Protein AF-A0AAU3YX88-F1 (afdb_monomer_lite)

Structure (mmCIF, N/CA/C/O backbone):
data_AF-A0AAU3YX88-F1
#
_entry.id   AF-A0AAU3YX88-F1
#
loop_
_atom_site.group_PDB
_atom_site.id
_atom_site.type_symbol
_atom_site.label_atom_id
_atom_site.label_alt_id
_atom_site.label_comp_id
_atom_site.label_asym_id
_atom_site.label_entity_id
_atom_site.label_seq_id
_atom_site.pdbx_PDB_ins_code
_atom_site.Cartn_x
_atom_site.Cartn_y
_atom_site.Cartn_z
_atom_site.occupancy
_atom_site.B_iso_or_equiv
_atom_site.auth_seq_id
_atom_site.auth_comp_id
_atom_site.auth_asym_id
_atom_site.auth_atom_id
_atom_site.pdbx_PDB_model_num
ATOM 1 N N . MET A 1 1 ? 14.478 -7.809 -0.072 1.00 80.31 1 MET A N 1
ATOM 2 C CA . MET A 1 1 ? 14.118 -8.234 -1.439 1.00 80.31 1 MET A CA 1
ATOM 3 C C . MET A 1 1 ? 12.616 -8.108 -1.532 1.00 80.31 1 MET A C 1
ATOM 5 O O . MET A 1 1 ? 11.980 -8.541 -0.571 1.00 80.31 1 MET A O 1
ATOM 9 N N . PRO A 1 2 ? 12.077 -7.511 -2.603 1.00 91.38 2 PRO A N 1
ATOM 10 C CA . PRO A 1 2 ? 10.648 -7.285 -2.688 1.00 91.38 2 PRO A CA 1
ATOM 11 C C . PRO A 1 2 ? 9.815 -8.568 -2.674 1.00 91.38 2 PRO A C 1
ATOM 13 O O . PRO A 1 2 ? 10.237 -9.613 -3.174 1.00 91.38 2 PRO A O 1
ATOM 16 N N . ASN A 1 3 ? 8.628 -8.479 -2.081 1.00 93.56 3 ASN A N 1
ATOM 17 C CA . ASN A 1 3 ? 7.688 -9.585 -1.948 1.00 93.56 3 ASN A CA 1
ATOM 18 C C . ASN A 1 3 ? 6.723 -9.613 -3.141 1.00 93.56 3 ASN A C 1
ATOM 20 O O . ASN A 1 3 ? 5.634 -9.040 -3.092 1.00 93.56 3 ASN A O 1
ATOM 24 N N . ALA A 1 4 ? 7.135 -10.281 -4.219 1.00 94.69 4 ALA A N 1
ATOM 25 C CA . ALA A 1 4 ? 6.389 -10.309 -5.477 1.00 94.69 4 ALA A CA 1
ATOM 26 C C . ALA A 1 4 ? 4.980 -10.912 -5.349 1.00 94.69 4 ALA A C 1
ATOM 28 O O . ALA A 1 4 ? 4.048 -10.458 -6.009 1.00 94.69 4 ALA A O 1
ATOM 29 N N . ASP A 1 5 ? 4.798 -11.912 -4.484 1.00 96.25 5 ASP A N 1
ATOM 30 C CA . ASP A 1 5 ? 3.492 -12.550 -4.299 1.00 96.25 5 ASP A CA 1
ATOM 31 C C . ASP A 1 5 ? 2.516 -11.644 -3.545 1.00 96.25 5 ASP A C 1
ATOM 33 O O . ASP A 1 5 ? 1.341 -11.569 -3.910 1.00 96.25 5 ASP A O 1
ATOM 37 N N . LEU A 1 6 ? 2.993 -10.917 -2.529 1.00 94.44 6 LEU A N 1
ATOM 38 C CA . LEU A 1 6 ? 2.183 -9.890 -1.876 1.00 94.44 6 LEU A CA 1
ATOM 39 C C . LEU A 1 6 ? 1.872 -8.746 -2.844 1.00 94.44 6 LEU A C 1
ATOM 41 O O . LEU A 1 6 ? 0.715 -8.348 -2.939 1.00 94.44 6 LEU A O 1
ATOM 45 N N . ALA A 1 7 ? 2.864 -8.267 -3.598 1.00 93.31 7 ALA A N 1
ATOM 46 C CA . ALA A 1 7 ? 2.670 -7.208 -4.585 1.00 93.31 7 ALA A CA 1
ATOM 47 C C . ALA A 1 7 ? 1.631 -7.591 -5.648 1.00 93.31 7 ALA A C 1
ATOM 49 O O . ALA A 1 7 ? 0.775 -6.778 -5.977 1.00 93.31 7 ALA A O 1
ATOM 50 N N . ARG A 1 8 ? 1.634 -8.843 -6.124 1.00 94.25 8 ARG A N 1
ATOM 51 C CA . ARG A 1 8 ? 0.618 -9.335 -7.065 1.00 94.25 8 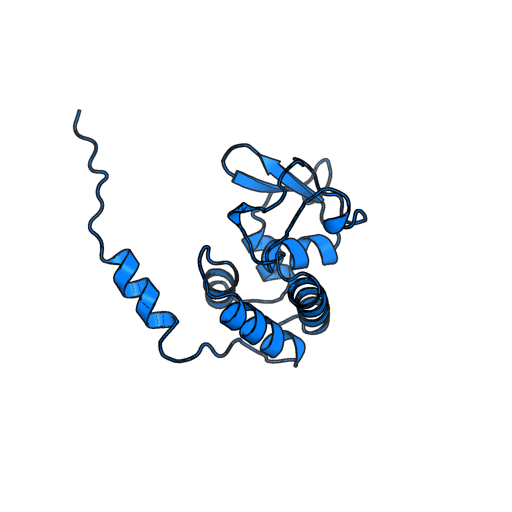ARG A CA 1
ATOM 52 C C . ARG A 1 8 ? -0.784 -9.302 -6.467 1.00 94.25 8 ARG A C 1
ATOM 54 O O . ARG A 1 8 ? -1.698 -8.799 -7.100 1.00 94.25 8 ARG A O 1
ATOM 61 N N . ARG A 1 9 ? -0.941 -9.755 -5.220 1.00 92.44 9 ARG A N 1
ATOM 62 C CA . ARG A 1 9 ? -2.236 -9.693 -4.521 1.00 92.44 9 ARG A CA 1
ATOM 63 C C . ARG A 1 9 ? -2.699 -8.252 -4.303 1.00 92.44 9 ARG A C 1
ATOM 65 O O . ARG A 1 9 ? -3.891 -7.993 -4.384 1.00 92.44 9 ARG A O 1
ATOM 72 N N . VAL A 1 10 ? -1.779 -7.331 -4.012 1.00 89.50 10 VAL A N 1
ATOM 73 C CA . VAL A 1 10 ? -2.083 -5.896 -3.900 1.00 89.50 10 VAL A CA 1
ATOM 74 C C . VAL A 1 10 ? -2.533 -5.339 -5.249 1.00 89.50 10 VAL A C 1
ATOM 76 O O . VAL A 1 10 ? -3.541 -4.642 -5.291 1.00 89.50 10 VAL A O 1
ATOM 79 N N . LEU A 1 11 ? -1.834 -5.681 -6.336 1.00 89.31 11 LEU A N 1
ATOM 80 C CA . LEU A 1 11 ? -2.199 -5.272 -7.691 1.00 89.31 11 LEU A CA 1
ATOM 81 C C . LEU A 1 11 ? -3.612 -5.735 -8.045 1.00 89.31 11 LEU A C 1
ATOM 83 O O . LEU A 1 11 ? -4.416 -4.896 -8.427 1.00 89.31 11 LEU A O 1
ATOM 87 N N . ASP A 1 12 ? -3.925 -7.017 -7.824 1.00 88.31 12 ASP A N 1
ATOM 88 C CA . ASP A 1 12 ? -5.252 -7.581 -8.102 1.00 88.31 12 ASP A CA 1
ATOM 89 C C . ASP A 1 12 ? -6.363 -6.768 -7.407 1.00 88.31 12 ASP A C 1
ATOM 91 O O . ASP A 1 12 ? -7.390 -6.463 -8.008 1.00 88.31 12 ASP A O 1
ATOM 95 N N . GLN A 1 13 ? -6.152 -6.362 -6.146 1.00 85.25 13 GLN A N 1
ATOM 96 C CA . GLN A 1 13 ? -7.135 -5.553 -5.412 1.00 85.25 13 GLN A CA 1
ATOM 97 C C . GLN A 1 13 ? -7.250 -4.113 -5.928 1.00 85.25 13 GLN A C 1
ATOM 99 O O . GLN A 1 13 ? -8.344 -3.557 -5.925 1.00 85.25 13 GLN A O 1
ATOM 104 N N . ILE A 1 14 ? -6.144 -3.495 -6.351 1.00 78.25 14 ILE A N 1
ATOM 105 C CA . ILE A 1 14 ? -6.156 -2.126 -6.886 1.00 78.25 14 ILE A CA 1
ATOM 106 C C . ILE A 1 14 ? -6.829 -2.093 -8.263 1.00 78.25 14 ILE A C 1
ATOM 108 O O . ILE A 1 14 ? -7.580 -1.164 -8.538 1.00 78.25 14 ILE A O 1
ATOM 112 N N . THR A 1 15 ? -6.598 -3.100 -9.110 1.00 78.12 15 THR A N 1
ATOM 113 C CA . THR A 1 15 ? -7.171 -3.164 -10.464 1.00 78.12 15 THR A CA 1
ATOM 114 C C . THR A 1 15 ? -8.651 -3.530 -10.476 1.00 78.12 15 THR A C 1
ATOM 116 O O . THR A 1 15 ? -9.385 -3.073 -11.350 1.00 78.12 15 THR A O 1
ATOM 119 N N . ASP A 1 16 ? -9.105 -4.354 -9.527 1.00 73.38 16 ASP A N 1
ATOM 120 C CA . ASP A 1 16 ? -10.508 -4.783 -9.454 1.00 73.38 16 ASP A CA 1
ATOM 121 C C . ASP A 1 16 ? -11.434 -3.697 -8.870 1.00 73.38 16 ASP A C 1
ATOM 123 O O . ASP A 1 16 ? -12.656 -3.756 -9.039 1.00 73.38 16 ASP A O 1
ATOM 127 N N . GLU A 1 17 ? -10.872 -2.682 -8.210 1.00 63.56 17 GLU A N 1
ATOM 128 C CA . GLU A 1 17 ? -11.608 -1.575 -7.609 1.00 63.56 17 GLU A CA 1
ATOM 129 C C . GLU A 1 17 ? -11.187 -0.233 -8.233 1.00 63.56 17 GLU A C 1
ATOM 131 O O . GLU A 1 17 ? -10.282 0.437 -7.747 1.00 63.56 17 GLU A O 1
ATOM 136 N N . ASP A 1 18 ? -11.926 0.224 -9.253 1.00 54.44 18 ASP A N 1
ATOM 137 C CA . ASP A 1 18 ? -11.739 1.520 -9.955 1.00 54.44 18 ASP A CA 1
ATOM 138 C C . ASP A 1 18 ? -11.709 2.754 -9.007 1.00 54.44 18 ASP A C 1
ATOM 140 O O . ASP A 1 18 ? -11.321 3.850 -9.402 1.00 54.44 18 ASP A O 1
ATOM 144 N N . ALA A 1 19 ? -12.128 2.585 -7.742 1.00 54.72 19 ALA A N 1
ATOM 145 C CA . ALA A 1 19 ? -12.121 3.594 -6.677 1.00 54.72 19 ALA A CA 1
ATOM 146 C C . ALA A 1 19 ? -11.173 3.273 -5.496 1.00 54.72 19 ALA A C 1
ATOM 148 O O . ALA A 1 19 ? -11.120 4.043 -4.537 1.00 54.72 19 ALA A O 1
ATOM 149 N N . ALA A 1 20 ? -10.432 2.155 -5.513 1.00 53.75 20 ALA A N 1
ATOM 150 C CA . ALA A 1 20 ? -9.556 1.763 -4.401 1.00 53.75 20 ALA A CA 1
ATOM 151 C C . ALA A 1 20 ? -8.388 2.732 -4.203 1.00 53.75 20 ALA A C 1
ATOM 153 O O . ALA A 1 20 ? -7.941 2.944 -3.076 1.00 53.75 20 ALA A O 1
ATOM 154 N N . TYR A 1 21 ? -7.935 3.380 -5.274 1.00 57.22 21 TYR A N 1
ATOM 155 C CA . TYR A 1 21 ? -6.861 4.364 -5.223 1.00 57.22 21 TYR A CA 1
ATOM 156 C C . TYR A 1 21 ? -7.373 5.776 -4.883 1.00 57.22 21 TYR A C 1
ATOM 158 O O . TYR A 1 21 ? -6.993 6.766 -5.492 1.00 57.22 21 TYR A O 1
ATOM 166 N N . ASP A 1 22 ? -8.261 5.899 -3.904 1.00 61.44 22 ASP A N 1
ATOM 167 C CA . ASP A 1 22 ? -8.622 7.205 -3.363 1.00 61.44 22 ASP A CA 1
ATOM 168 C C . ASP A 1 22 ? -8.320 7.246 -1.865 1.00 61.44 22 ASP A C 1
ATOM 170 O O . ASP A 1 22 ? -9.056 6.700 -1.035 1.00 61.44 22 ASP A O 1
ATOM 174 N N . GLN A 1 23 ? -7.196 7.889 -1.530 1.00 61.59 23 GLN A N 1
ATOM 175 C CA . GLN A 1 23 ? -6.761 8.081 -0.147 1.00 61.59 23 GLN A CA 1
ATOM 176 C C . GLN A 1 23 ? -7.749 8.954 0.648 1.00 61.59 23 GLN A C 1
ATOM 178 O O . GLN A 1 23 ? -7.839 8.793 1.867 1.00 61.59 23 GLN A O 1
ATOM 183 N N . GLU A 1 24 ? -8.554 9.803 -0.008 1.00 62.69 24 GLU A N 1
ATOM 184 C CA . GLU A 1 24 ? -9.599 10.605 0.646 1.00 62.69 24 GLU A CA 1
ATOM 185 C C . GLU A 1 24 ? -10.758 9.727 1.143 1.00 62.69 24 GLU A C 1
ATOM 187 O O . GLU A 1 24 ? -11.368 10.003 2.183 1.00 62.69 24 GLU A O 1
ATOM 192 N N . HIS A 1 25 ? -11.026 8.621 0.446 1.00 65.69 25 HIS A N 1
ATOM 193 C CA . HIS A 1 25 ? -12.059 7.645 0.804 1.00 65.69 25 HIS A CA 1
ATOM 194 C C . HIS A 1 25 ? -11.537 6.524 1.722 1.00 65.69 25 HIS A C 1
ATOM 196 O O . HIS A 1 25 ? -12.279 5.620 2.128 1.00 65.69 25 HIS A O 1
ATOM 202 N N . TRP A 1 26 ? -10.274 6.619 2.146 1.00 68.19 26 TRP A N 1
ATOM 203 C CA . TRP A 1 26 ? -9.623 5.586 2.933 1.00 68.19 26 TRP A CA 1
ATOM 204 C C . TRP A 1 26 ? -10.324 5.332 4.274 1.00 68.19 26 TRP A C 1
ATOM 206 O O . TRP A 1 26 ? -10.437 6.219 5.134 1.00 68.19 26 TRP A O 1
ATOM 216 N N . MET A 1 27 ? -10.789 4.091 4.474 1.00 72.38 27 MET A N 1
ATOM 217 C CA . MET A 1 27 ? -11.551 3.680 5.665 1.00 72.38 27 MET A CA 1
ATOM 218 C C . MET A 1 27 ? -12.745 4.605 5.944 1.00 72.38 27 MET A C 1
ATOM 220 O O . MET A 1 27 ? -13.089 4.872 7.098 1.00 72.38 27 MET A O 1
ATOM 224 N N . GLN A 1 28 ? -13.389 5.134 4.900 1.00 72.44 28 GLN A N 1
ATOM 225 C CA . GLN A 1 28 ? -14.603 5.917 5.082 1.00 72.44 28 GLN A CA 1
ATOM 226 C C . GLN A 1 28 ? -15.679 5.054 5.761 1.00 72.44 28 GLN A C 1
ATOM 228 O O . GLN A 1 28 ? -15.908 3.900 5.409 1.00 72.44 28 GLN A O 1
ATOM 233 N N . GLY A 1 29 ? -16.310 5.605 6.801 1.00 71.75 29 GLY A N 1
ATOM 234 C CA . GLY A 1 29 ? -17.377 4.925 7.540 1.00 71.75 29 GLY A CA 1
ATOM 235 C C . GLY A 1 29 ? -16.924 3.869 8.558 1.00 71.75 29 GLY A C 1
ATOM 236 O O . GLY A 1 29 ? -17.778 3.349 9.276 1.00 71.75 29 GLY A O 1
ATOM 237 N N . VAL A 1 30 ? -15.620 3.580 8.688 1.00 77.44 30 VAL A N 1
ATOM 238 C CA . VAL A 1 30 ? -15.091 2.622 9.678 1.00 77.44 30 VAL A CA 1
ATOM 239 C C . VAL A 1 30 ? -13.849 3.149 10.401 1.00 77.44 30 VAL A C 1
ATOM 241 O O . VAL A 1 30 ? -13.037 3.880 9.847 1.00 77.44 30 VAL A O 1
ATOM 244 N N . THR A 1 31 ? -13.679 2.759 11.663 1.00 78.69 31 THR A N 1
ATOM 245 C CA . THR A 1 31 ? -12.498 3.113 12.477 1.00 78.69 31 THR A CA 1
ATOM 246 C C . THR A 1 31 ? -11.555 1.938 12.707 1.00 78.69 31 THR A C 1
ATOM 248 O O . THR A 1 31 ? -10.412 2.137 13.109 1.00 78.69 31 THR A O 1
ATOM 251 N N . VAL A 1 32 ? -12.014 0.714 12.437 1.00 82.56 32 VAL A N 1
ATOM 252 C CA . VAL A 1 32 ? -11.245 -0.524 12.578 1.00 82.56 32 VAL A CA 1
ATOM 253 C C . VAL A 1 32 ? -11.556 -1.427 11.391 1.00 82.56 32 VAL A C 1
ATOM 255 O O . VAL A 1 32 ? -12.728 -1.662 11.085 1.00 82.56 32 VAL A O 1
ATOM 258 N N . LEU A 1 33 ? -10.511 -1.943 10.749 1.00 81.38 33 LEU A N 1
ATOM 259 C CA . LEU A 1 33 ? -10.601 -2.939 9.689 1.00 81.38 33 LEU A CA 1
ATOM 260 C C . LEU A 1 33 ? -9.786 -4.167 10.082 1.00 81.38 33 LEU A C 1
ATOM 262 O O . LEU A 1 33 ? -8.559 -4.125 10.135 1.00 81.38 33 LEU A O 1
ATOM 266 N N . GLU A 1 34 ? -10.489 -5.252 10.383 1.00 83.44 34 GLU A N 1
ATOM 267 C CA . GLU A 1 34 ? -9.881 -6.531 10.738 1.00 83.44 34 GLU A CA 1
ATOM 268 C C . GLU A 1 34 ? -9.407 -7.276 9.482 1.00 83.44 34 GLU A C 1
ATOM 270 O O . GLU A 1 34 ? -10.056 -7.188 8.439 1.00 83.44 34 GLU A O 1
ATOM 275 N N . PRO A 1 35 ? -8.330 -8.072 9.566 1.00 81.00 35 PRO A N 1
ATOM 276 C CA . PRO A 1 35 ? -7.680 -8.692 8.406 1.00 81.00 35 PRO A CA 1
ATOM 277 C C . PRO A 1 35 ? -8.544 -9.678 7.614 1.00 81.00 35 PRO A C 1
ATOM 279 O O . PRO A 1 35 ? -8.263 -9.968 6.459 1.00 81.00 35 PRO A O 1
ATOM 282 N N . HIS A 1 36 ? -9.597 -10.219 8.222 1.00 76.75 36 HIS A N 1
ATOM 283 C CA . HIS A 1 36 ? -10.503 -11.170 7.574 1.00 76.75 36 HIS A CA 1
ATOM 284 C C . HIS A 1 36 ? -11.751 -10.498 6.984 1.00 76.75 36 HIS A C 1
ATOM 286 O O . HIS A 1 36 ? -12.609 -11.176 6.416 1.00 76.75 36 HIS A O 1
ATOM 292 N N . ARG A 1 37 ? -11.885 -9.176 7.140 1.00 73.31 37 ARG A N 1
ATOM 293 C CA . ARG A 1 37 ? -13.029 -8.415 6.651 1.00 73.31 37 ARG A CA 1
ATOM 294 C C . ARG A 1 37 ? -12.662 -7.694 5.361 1.00 73.31 37 ARG A C 1
ATOM 296 O O . ARG A 1 37 ? -11.881 -6.754 5.389 1.00 73.31 37 ARG A O 1
ATOM 303 N N . ALA A 1 38 ? -13.302 -8.082 4.259 1.00 68.25 38 ALA A N 1
ATOM 304 C CA . ALA A 1 38 ? -13.121 -7.409 2.978 1.00 68.25 38 ALA A CA 1
ATOM 305 C C . ALA A 1 38 ? -13.506 -5.909 3.069 1.00 68.25 38 ALA A C 1
ATOM 307 O O . ALA A 1 38 ? -14.620 -5.601 3.533 1.00 68.25 38 ALA A O 1
ATOM 308 N N . PRO A 1 39 ? -12.644 -4.990 2.592 1.00 66.88 39 PRO A N 1
ATOM 309 C CA . PRO A 1 39 ? -12.886 -3.540 2.583 1.00 66.88 39 PRO A CA 1
ATOM 310 C C . PRO A 1 39 ? -14.182 -3.131 1.857 1.00 66.88 39 PRO A C 1
ATOM 312 O O . PRO A 1 39 ? -14.941 -2.281 2.336 1.00 66.88 39 PRO A O 1
ATOM 315 N N . ALA A 1 40 ? -14.522 -3.852 0.783 1.00 57.00 40 ALA A N 1
ATOM 316 C CA . ALA A 1 40 ? -15.715 -3.637 -0.038 1.00 57.00 40 ALA A CA 1
ATOM 317 C C . ALA A 1 40 ? -17.060 -3.791 0.707 1.00 57.00 40 ALA A C 1
ATOM 319 O O . ALA A 1 40 ? -18.097 -3.332 0.231 1.00 57.00 40 ALA A O 1
ATOM 320 N N . SER A 1 41 ? -17.084 -4.408 1.896 1.00 49.16 41 SER A N 1
ATOM 321 C CA . SER A 1 41 ? -18.334 -4.634 2.642 1.00 49.16 41 SER A CA 1
ATOM 322 C C . SER A 1 41 ? -18.881 -3.394 3.368 1.00 49.16 41 SER A C 1
ATOM 324 O O . SER A 1 41 ? -20.003 -3.433 3.876 1.00 49.16 41 SER A O 1
ATOM 326 N N . CYS A 1 42 ? -18.112 -2.302 3.455 1.00 46.91 42 CYS A N 1
ATOM 327 C CA . CYS A 1 42 ? -18.460 -1.141 4.284 1.00 46.91 42 CYS A CA 1
ATOM 328 C C . CYS A 1 42 ? -18.126 0.235 3.688 1.00 46.91 42 CYS A C 1
ATOM 330 O O . CYS A 1 42 ? -18.177 1.219 4.422 1.00 46.91 42 CYS A O 1
ATOM 332 N N . GLY A 1 43 ? -17.826 0.327 2.387 1.00 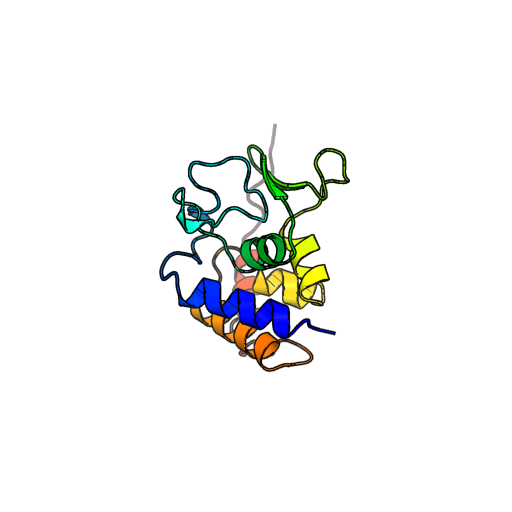47.69 43 GLY A N 1
ATOM 333 C CA . GLY A 1 43 ? -17.415 1.592 1.758 1.00 47.69 43 GLY A CA 1
ATOM 334 C C . GLY A 1 43 ? -15.970 1.985 2.080 1.00 47.69 43 GLY A C 1
ATOM 335 O O . GLY A 1 43 ? -15.632 3.161 2.065 1.00 47.69 43 GLY A O 1
ATOM 336 N N . THR A 1 44 ? -15.126 1.009 2.422 1.00 57.34 44 THR A N 1
ATOM 337 C CA . THR A 1 44 ? -13.704 1.230 2.687 1.00 57.34 44 THR A CA 1
ATOM 338 C C . THR A 1 44 ? -12.910 0.961 1.420 1.00 57.34 44 THR A C 1
ATOM 340 O O . THR A 1 44 ? -12.792 -0.190 1.019 1.00 57.34 44 THR A O 1
ATOM 343 N N . THR A 1 45 ? -12.344 2.006 0.829 1.00 68.31 45 THR A N 1
ATOM 344 C CA . THR A 1 45 ? -11.301 1.899 -0.198 1.00 68.31 45 THR A CA 1
ATOM 345 C C . THR A 1 45 ? -9.933 1.916 0.493 1.00 68.31 45 THR A C 1
ATOM 347 O O . THR A 1 45 ? -9.785 2.527 1.556 1.00 68.31 45 THR A O 1
ATOM 350 N N . LEU A 1 46 ? -8.943 1.185 -0.026 1.00 72.50 46 LEU A N 1
ATOM 351 C CA . LEU A 1 46 ? -7.580 1.141 0.522 1.00 72.50 46 LEU A CA 1
ATOM 352 C C . LEU A 1 46 ? -6.565 1.469 -0.578 1.00 72.50 46 LEU A C 1
ATOM 354 O O . LEU A 1 46 ? -6.616 0.889 -1.658 1.00 72.50 46 LEU A O 1
ATOM 358 N N . CYS A 1 47 ? -5.575 2.309 -0.267 1.00 80.56 47 CYS A N 1
ATOM 359 C CA . CYS A 1 47 ? -4.405 2.488 -1.128 1.00 80.56 47 CYS A CA 1
ATOM 360 C C . CYS A 1 47 ? -3.479 1.255 -1.092 1.00 80.56 47 CYS A C 1
ATOM 362 O O . CYS A 1 47 ? -3.668 0.343 -0.281 1.00 80.56 47 CYS A O 1
ATOM 364 N N . ALA A 1 48 ? -2.422 1.250 -1.913 1.00 84.25 48 ALA A N 1
ATOM 365 C CA . ALA A 1 48 ? -1.449 0.152 -1.974 1.00 84.25 48 ALA A CA 1
ATOM 366 C C . ALA A 1 48 ? -0.869 -0.233 -0.598 1.00 84.25 48 ALA A C 1
ATOM 368 O O . ALA A 1 48 ? -0.768 -1.419 -0.284 1.00 84.25 48 ALA 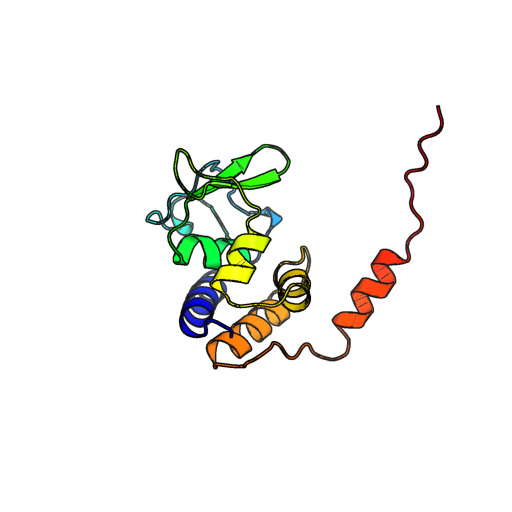A O 1
ATOM 369 N N . ALA A 1 49 ? -0.562 0.752 0.255 1.00 85.44 49 ALA A N 1
ATOM 370 C CA . ALA A 1 49 ? -0.077 0.499 1.612 1.00 85.44 49 ALA A CA 1
ATOM 371 C C . ALA A 1 49 ? -1.139 -0.184 2.491 1.00 85.44 49 ALA A C 1
ATOM 373 O O . ALA A 1 49 ? -0.847 -1.148 3.201 1.00 85.44 49 ALA A O 1
ATOM 374 N N . GLY A 1 50 ? -2.386 0.294 2.420 1.00 84.62 50 GLY A N 1
ATOM 375 C CA . GLY A 1 50 ? -3.510 -0.277 3.158 1.00 84.62 50 GLY A CA 1
ATOM 376 C C . GLY A 1 50 ? -3.788 -1.722 2.746 1.00 84.62 50 GLY A C 1
ATOM 377 O O . GLY A 1 50 ? -3.939 -2.585 3.611 1.00 84.62 50 GLY A O 1
ATOM 378 N N . TRP A 1 51 ? -3.789 -2.005 1.441 1.00 87.69 51 TRP A N 1
ATOM 379 C CA . TRP A 1 51 ? -3.956 -3.362 0.925 1.00 87.69 51 TRP A CA 1
ATOM 380 C C . TRP A 1 51 ? -2.809 -4.285 1.318 1.00 87.69 51 TRP A C 1
ATOM 382 O O . TRP A 1 51 ? -3.079 -5.396 1.766 1.00 87.69 51 TRP A O 1
ATOM 392 N N . ALA A 1 52 ? -1.553 -3.840 1.217 1.00 89.25 52 ALA A N 1
ATOM 393 C CA . ALA A 1 52 ? -0.399 -4.652 1.605 1.00 89.25 52 ALA A CA 1
ATOM 394 C C . ALA A 1 52 ? -0.509 -5.118 3.062 1.00 89.25 52 ALA A C 1
ATOM 396 O O . ALA A 1 52 ? -0.397 -6.303 3.363 1.00 89.25 52 ALA A O 1
ATOM 397 N N . VAL A 1 53 ? -0.835 -4.190 3.957 1.00 88.44 53 VAL A N 1
ATOM 398 C CA . VAL A 1 53 ? -1.000 -4.449 5.389 1.00 88.44 53 VAL A CA 1
ATOM 399 C C . VAL A 1 53 ? -2.202 -5.353 5.662 1.00 88.44 53 VAL A C 1
ATOM 401 O O . VAL A 1 53 ? -2.095 -6.332 6.402 1.00 88.44 53 VAL A O 1
ATOM 404 N N . HIS A 1 54 ? -3.348 -5.070 5.044 1.00 86.62 54 HIS A N 1
ATOM 405 C CA . HIS A 1 54 ? -4.548 -5.886 5.211 1.00 86.62 54 HIS A CA 1
ATOM 406 C C . HIS A 1 54 ? -4.321 -7.333 4.737 1.00 86.62 54 HIS A C 1
ATOM 408 O O . HIS A 1 54 ? -4.632 -8.286 5.452 1.00 86.62 54 HIS A O 1
ATOM 414 N N . LEU A 1 55 ? -3.700 -7.507 3.566 1.00 89.19 55 LEU A N 1
ATOM 415 C CA . LEU A 1 55 ? -3.407 -8.809 2.959 1.00 89.19 55 LEU A CA 1
ATOM 416 C C . LEU A 1 55 ? -2.315 -9.598 3.692 1.00 89.19 55 LEU A C 1
ATOM 418 O O . LEU A 1 55 ? -2.304 -10.833 3.584 1.00 89.19 55 LEU A O 1
ATOM 422 N N . SER A 1 56 ? -1.436 -8.913 4.429 1.00 89.06 56 SER A N 1
ATOM 423 C CA . SER A 1 56 ? -0.478 -9.512 5.368 1.00 89.06 56 SER A CA 1
ATOM 424 C C . SER A 1 56 ? -1.109 -9.917 6.707 1.00 89.06 56 SER A C 1
ATOM 426 O O . SER A 1 56 ? -0.456 -10.570 7.517 1.00 89.06 56 SER A O 1
ATOM 428 N N . GLY A 1 57 ? -2.391 -9.611 6.934 1.00 87.31 57 GLY A N 1
ATOM 429 C CA . GLY A 1 57 ? -3.135 -10.102 8.093 1.00 87.31 57 GLY A CA 1
ATOM 430 C C . GLY A 1 57 ? -3.159 -9.154 9.293 1.00 87.31 57 GLY A C 1
ATOM 431 O O . GLY A 1 57 ? -3.480 -9.590 10.398 1.00 87.31 57 GLY A O 1
ATOM 432 N N . TYR A 1 58 ? -2.871 -7.868 9.093 1.00 86.19 58 TYR A N 1
ATOM 433 C CA . TYR A 1 58 ? -2.916 -6.866 10.158 1.00 86.19 58 TYR A CA 1
ATOM 434 C C . TYR A 1 58 ? -4.295 -6.214 10.316 1.00 86.19 58 TYR A C 1
ATOM 436 O O . TYR A 1 58 ? -5.066 -6.077 9.363 1.00 86.19 58 TYR A O 1
ATOM 444 N N . THR A 1 59 ? -4.576 -5.748 11.536 1.00 85.12 59 THR A N 1
ATOM 445 C CA . THR A 1 59 ? -5.736 -4.900 11.830 1.00 85.12 59 THR A CA 1
ATOM 446 C C . THR A 1 59 ? -5.359 -3.431 11.667 1.00 85.12 59 THR A C 1
ATOM 448 O O . THR A 1 59 ? -4.454 -2.928 12.333 1.00 85.12 59 THR A O 1
ATOM 451 N N . ILE A 1 60 ? -6.098 -2.713 10.826 1.00 82.62 60 ILE A N 1
ATOM 452 C CA . ILE A 1 60 ? -5.879 -1.282 10.593 1.00 82.62 60 ILE A CA 1
ATOM 453 C C . ILE A 1 60 ? -6.815 -0.484 11.500 1.00 82.62 60 ILE A C 1
ATOM 455 O O . ILE A 1 60 ? -8.015 -0.771 11.559 1.00 82.62 60 ILE A O 1
ATOM 459 N N . LYS A 1 61 ? -6.285 0.526 12.199 1.00 79.44 61 LYS A N 1
ATOM 460 C CA . LYS A 1 61 ? -7.072 1.435 13.036 1.00 79.44 61 LYS A CA 1
ATOM 461 C C . LYS A 1 61 ? -6.901 2.886 12.599 1.00 79.44 61 LYS A C 1
ATOM 463 O O . LYS A 1 61 ? -5.803 3.433 12.526 1.00 79.44 61 LYS A O 1
ATOM 468 N N . LYS A 1 62 ? -8.026 3.546 12.355 1.00 74.62 62 LYS A N 1
ATOM 469 C CA . LYS A 1 62 ? -8.062 4.971 12.035 1.00 74.62 62 LYS A CA 1
ATOM 470 C C . LYS A 1 62 ? -8.300 5.761 13.316 1.00 74.62 62 LYS A C 1
ATOM 472 O O . LYS A 1 62 ? -9.379 5.671 13.902 1.00 74.62 62 LYS A O 1
ATOM 477 N N . GLU A 1 63 ? -7.302 6.530 13.745 1.00 69.75 63 GLU A N 1
ATOM 478 C CA . GLU A 1 63 ? -7.442 7.513 14.820 1.00 69.75 63 GLU A CA 1
ATOM 479 C C . GLU A 1 63 ? -7.638 8.921 14.217 1.00 69.75 63 GLU A C 1
ATOM 481 O O . GLU A 1 63 ? -7.294 9.165 13.056 1.00 69.75 63 GLU A O 1
ATOM 486 N N . PRO A 1 64 ? -8.240 9.876 14.950 1.00 61.62 64 PRO A N 1
ATOM 487 C CA . PRO A 1 64 ? -8.422 11.233 14.445 1.00 61.62 64 PRO A CA 1
ATOM 488 C C . PRO A 1 64 ? -7.076 11.881 14.091 1.00 61.62 64 PRO A C 1
ATOM 490 O O . PRO A 1 64 ? -6.233 12.087 14.959 1.00 61.62 64 PRO A O 1
ATOM 493 N N . GLY A 1 65 ? -6.887 12.217 12.814 1.00 57.62 65 GLY A N 1
ATOM 494 C CA . GLY A 1 65 ? -5.685 12.890 12.312 1.00 57.62 65 GLY A CA 1
ATOM 495 C C . GLY A 1 65 ? -4.480 11.985 12.031 1.00 57.62 65 GLY A C 1
ATOM 496 O O . GLY A 1 6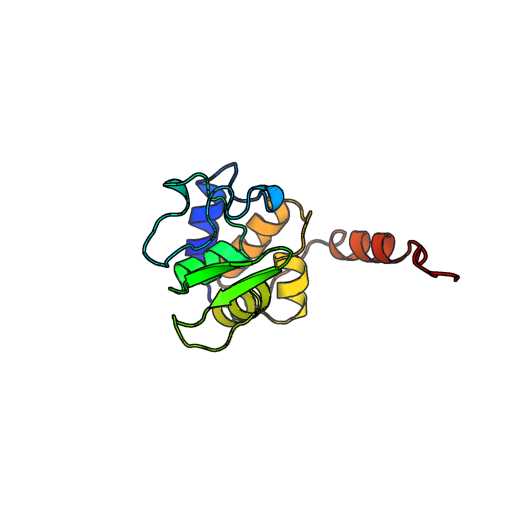5 ? -3.504 12.489 11.487 1.00 57.62 65 GLY A O 1
ATOM 497 N N . VAL A 1 66 ? -4.528 10.683 12.355 1.00 58.75 66 VAL A N 1
ATOM 498 C CA . VAL A 1 66 ? -3.447 9.721 12.061 1.00 58.75 66 VAL A CA 1
ATOM 499 C C . VAL A 1 66 ? -4.014 8.315 11.825 1.00 58.75 66 VAL A C 1
ATOM 501 O O . VAL A 1 66 ? -4.780 7.791 12.633 1.00 58.75 66 VAL A O 1
ATOM 504 N N . CYS A 1 67 ? -3.587 7.657 10.747 1.00 55.31 67 CYS A N 1
ATOM 505 C CA . CYS A 1 67 ? -3.867 6.239 10.511 1.00 55.31 67 CYS A CA 1
ATOM 506 C C . CYS A 1 67 ? -2.716 5.389 11.070 1.00 55.31 67 CYS A C 1
ATOM 508 O O . CYS A 1 67 ? -1.569 5.545 10.651 1.00 55.31 67 CYS A O 1
ATOM 510 N N . THR A 1 68 ? -3.015 4.484 12.004 1.00 58.91 68 THR A N 1
ATOM 511 C CA . THR A 1 68 ? -2.024 3.581 12.609 1.00 58.91 68 THR A CA 1
ATOM 512 C C . THR A 1 68 ? -2.442 2.127 12.419 1.00 58.91 68 THR A C 1
ATOM 514 O O . THR A 1 68 ? -3.618 1.793 12.279 1.00 58.91 68 THR A O 1
ATOM 517 N N . ILE A 1 69 ? -1.469 1.230 12.385 1.00 55.31 69 ILE A N 1
ATOM 518 C CA . ILE A 1 69 ? -1.713 -0.204 12.490 1.00 55.31 69 ILE A CA 1
ATOM 519 C C . ILE A 1 69 ? -1.584 -0.563 13.954 1.00 55.31 69 ILE A C 1
ATOM 521 O O . ILE A 1 69 ? -0.620 -0.173 14.614 1.00 55.31 69 ILE A O 1
ATOM 525 N N . GLU A 1 70 ? -2.525 -1.356 14.446 1.00 55.56 70 GLU A N 1
ATOM 526 C CA . GLU A 1 70 ? -2.267 -2.140 15.640 1.00 55.56 70 GLU A CA 1
ATOM 527 C C . GLU A 1 70 ? -1.766 -3.516 15.209 1.00 55.56 70 GLU A C 1
ATOM 529 O O . GLU A 1 70 ? -2.500 -4.293 14.597 1.00 55.56 70 GLU A O 1
ATOM 534 N N . TYR A 1 71 ? -0.500 -3.815 15.528 1.00 51.88 71 TYR A N 1
ATOM 535 C CA . TYR A 1 71 ? 0.125 -5.110 15.230 1.00 51.88 71 TYR A CA 1
ATOM 536 C C . TYR A 1 71 ? -0.682 -6.288 15.802 1.00 51.88 71 TYR A C 1
ATOM 538 O O . TYR A 1 71 ? -0.662 -7.380 15.246 1.00 51.88 71 TYR A O 1
ATOM 546 N N . THR A 1 72 ? -1.388 -6.058 16.913 1.00 48.72 72 THR A N 1
ATOM 547 C CA . THR A 1 72 ? -2.380 -6.923 17.574 1.00 48.72 72 THR A CA 1
ATOM 548 C C . THR A 1 72 ? -3.209 -6.051 18.530 1.00 48.72 72 THR A C 1
ATOM 550 O O . THR A 1 72 ? -2.829 -4.909 18.779 1.00 48.72 72 THR A O 1
ATOM 553 N N . ALA A 1 73 ? -4.282 -6.591 19.122 1.00 44.72 73 ALA A N 1
ATOM 554 C CA . ALA A 1 73 ? -5.112 -5.892 20.116 1.00 44.72 73 ALA A CA 1
ATOM 555 C C . ALA A 1 73 ? -4.334 -5.283 21.312 1.00 44.72 73 ALA A C 1
ATOM 557 O O . ALA A 1 73 ? -4.869 -4.395 21.966 1.00 44.72 73 ALA A O 1
ATOM 558 N N . ASP A 1 74 ? -3.085 -5.717 21.554 1.00 47.03 74 ASP A N 1
ATOM 559 C CA . ASP A 1 74 ? -2.198 -5.244 22.630 1.00 47.03 74 ASP A CA 1
ATOM 560 C C . ASP A 1 74 ? -0.739 -4.987 22.155 1.00 47.03 74 ASP A C 1
ATOM 562 O O . ASP A 1 74 ? 0.196 -4.961 22.957 1.00 47.03 74 ASP A O 1
ATOM 566 N N . GLY A 1 75 ? -0.509 -4.857 20.842 1.00 52.41 75 GLY A N 1
ATOM 567 C CA . GLY A 1 75 ? 0.830 -4.768 20.236 1.00 52.41 75 GLY A CA 1
ATOM 568 C C . GLY A 1 75 ? 1.338 -3.340 19.990 1.00 52.41 75 GLY A C 1
ATOM 569 O O . GLY A 1 75 ? 0.583 -2.377 20.136 1.00 52.41 75 GLY A O 1
ATOM 570 N N . PRO A 1 76 ? 2.615 -3.174 19.585 1.00 54.09 76 PRO A N 1
ATOM 571 C CA . PRO A 1 76 ? 3.147 -1.868 19.209 1.00 54.09 76 PRO A CA 1
ATOM 572 C C . PRO A 1 76 ? 2.369 -1.289 18.020 1.00 54.09 76 PRO A C 1
ATOM 574 O O . PRO A 1 76 ? 2.009 -2.000 17.081 1.00 54.09 76 PRO A O 1
ATOM 577 N N . ARG A 1 77 ? 2.093 0.013 18.087 1.00 66.06 77 ARG A N 1
ATOM 578 C CA . ARG A 1 77 ? 1.480 0.763 16.991 1.00 66.06 77 ARG A CA 1
ATOM 579 C C . ARG A 1 77 ? 2.566 1.229 16.042 1.00 66.06 77 ARG A C 1
ATOM 581 O O . ARG A 1 77 ? 3.574 1.760 16.503 1.00 66.06 77 ARG A O 1
ATOM 588 N N . ASP A 1 78 ? 2.332 1.070 14.749 1.00 73.56 78 ASP A N 1
ATOM 589 C CA . ASP A 1 78 ? 3.219 1.592 13.712 1.00 73.56 78 ASP A CA 1
ATOM 590 C C . ASP A 1 78 ? 2.401 2.250 12.594 1.00 73.56 78 ASP A C 1
ATOM 592 O O . ASP A 1 78 ? 1.181 2.080 12.506 1.00 73.56 78 ASP A O 1
ATOM 596 N N . PHE A 1 79 ? 3.049 3.045 11.752 1.00 80.31 79 PHE A N 1
ATOM 597 C CA . PHE A 1 79 ? 2.409 3.685 10.614 1.00 80.31 79 PHE A CA 1
ATOM 598 C C . PHE A 1 79 ? 2.150 2.675 9.498 1.00 80.31 79 PHE A C 1
ATOM 600 O O . PHE A 1 79 ? 2.984 1.816 9.208 1.00 80.31 79 PHE A O 1
ATOM 607 N N . VAL A 1 80 ? 1.011 2.826 8.814 1.00 80.62 80 VAL A N 1
ATOM 608 C CA . VAL A 1 80 ? 0.619 1.928 7.715 1.00 80.62 80 VAL A CA 1
ATOM 609 C C . VAL A 1 80 ? 1.698 1.830 6.642 1.00 80.62 80 VAL A C 1
ATOM 611 O O . VAL A 1 80 ? 2.056 0.730 6.230 1.00 80.62 80 VAL A O 1
ATOM 614 N N . ALA A 1 81 ? 2.254 2.973 6.243 1.00 81.94 81 ALA A N 1
ATOM 615 C CA . ALA A 1 81 ? 3.315 3.044 5.246 1.00 81.94 81 ALA A CA 1
ATOM 616 C C . ALA A 1 81 ? 4.582 2.286 5.676 1.00 81.94 81 ALA A C 1
ATOM 618 O O . ALA A 1 81 ? 5.193 1.603 4.858 1.00 81.94 81 ALA A O 1
ATOM 619 N N . HIS A 1 82 ? 4.950 2.352 6.961 1.00 84.56 82 HIS A N 1
ATOM 620 C CA . HIS A 1 82 ? 6.143 1.677 7.469 1.00 84.56 82 HIS A CA 1
ATOM 621 C C . HIS A 1 82 ? 5.994 0.154 7.396 1.00 84.56 82 HIS A C 1
ATOM 623 O O . HIS A 1 82 ? 6.834 -0.531 6.814 1.00 84.56 82 HIS A O 1
ATOM 629 N N . VAL A 1 83 ? 4.891 -0.386 7.919 1.00 86.81 83 VAL A N 1
ATOM 630 C CA . VAL A 1 83 ? 4.643 -1.836 7.886 1.00 86.81 83 VAL A CA 1
ATOM 631 C C . VAL A 1 83 ? 4.465 -2.325 6.453 1.00 86.81 83 VAL A C 1
ATOM 633 O O . VAL A 1 83 ? 5.026 -3.354 6.091 1.00 86.81 83 VAL A O 1
ATOM 636 N N . ALA A 1 84 ? 3.755 -1.574 5.606 1.00 88.62 84 ALA A N 1
ATOM 637 C CA . ALA A 1 84 ? 3.620 -1.910 4.192 1.00 88.62 84 ALA A CA 1
ATOM 638 C C . ALA A 1 84 ? 4.985 -2.012 3.495 1.00 88.62 84 ALA A C 1
ATOM 640 O O . ALA A 1 84 ? 5.210 -2.960 2.744 1.00 88.62 84 ALA A O 1
ATOM 641 N N . ALA A 1 85 ? 5.911 -1.086 3.772 1.00 90.06 85 ALA A N 1
ATOM 642 C CA . ALA A 1 85 ? 7.266 -1.124 3.227 1.00 90.06 85 ALA A CA 1
ATOM 643 C C . ALA A 1 85 ? 8.018 -2.393 3.651 1.00 90.06 85 ALA A C 1
ATOM 645 O O . ALA A 1 85 ? 8.642 -3.045 2.813 1.00 90.06 85 ALA A O 1
ATOM 646 N N . LEU A 1 86 ? 7.922 -2.772 4.930 1.00 91.25 86 LEU A N 1
ATOM 647 C CA . LEU A 1 86 ? 8.544 -3.989 5.456 1.00 91.25 86 LEU A CA 1
ATOM 648 C C . LEU A 1 86 ? 7.975 -5.251 4.796 1.00 91.25 86 LEU A C 1
ATOM 650 O O . LEU A 1 86 ? 8.734 -6.101 4.332 1.00 91.25 86 LEU A O 1
ATOM 654 N N . GLU A 1 87 ? 6.650 -5.355 4.718 1.00 91.94 87 GLU A N 1
ATOM 655 C CA . GLU A 1 87 ? 5.938 -6.515 4.167 1.00 91.94 87 GLU A CA 1
ATOM 656 C C . GLU A 1 87 ? 6.159 -6.675 2.655 1.00 91.94 87 GLU A C 1
ATOM 658 O O . GLU A 1 87 ? 6.327 -7.792 2.153 1.00 91.94 87 GLU A O 1
ATOM 663 N N . LEU A 1 88 ? 6.213 -5.554 1.926 1.00 91.25 88 LEU A N 1
ATOM 664 C CA . LEU A 1 88 ? 6.536 -5.524 0.499 1.00 91.25 88 LEU A CA 1
ATOM 665 C C . LEU A 1 88 ? 8.040 -5.634 0.226 1.00 91.25 88 LEU A C 1
ATOM 667 O O . LEU A 1 88 ? 8.422 -5.842 -0.923 1.00 91.25 88 LEU A O 1
ATOM 671 N N . GLY A 1 89 ? 8.893 -5.538 1.248 1.00 92.56 89 GLY A N 1
ATOM 672 C CA . GLY A 1 89 ? 10.346 -5.625 1.115 1.00 92.56 89 GLY A CA 1
ATOM 673 C C . GLY A 1 89 ? 10.975 -4.435 0.385 1.00 92.56 89 GLY A C 1
ATOM 674 O O . GLY A 1 89 ? 11.973 -4.624 -0.321 1.00 92.56 89 GLY A O 1
ATOM 675 N N . LEU A 1 90 ? 10.387 -3.248 0.544 1.00 90.44 90 LEU A N 1
ATOM 676 C CA . LEU A 1 90 ? 10.815 -1.985 -0.057 1.00 90.44 90 LEU A CA 1
ATOM 677 C C . LEU A 1 90 ? 11.910 -1.308 0.770 1.00 90.44 90 LEU A C 1
ATOM 679 O O . LEU A 1 90 ? 12.017 -1.498 1.981 1.00 90.44 90 LEU A O 1
ATOM 683 N N . ASN A 1 91 ? 12.722 -0.493 0.101 1.00 89.38 91 ASN A N 1
ATOM 684 C CA . ASN A 1 91 ? 13.548 0.495 0.789 1.00 89.38 91 ASN A CA 1
ATOM 685 C C . ASN A 1 91 ? 12.710 1.750 1.109 1.00 89.38 91 ASN A C 1
ATOM 687 O O . ASN A 1 91 ? 11.600 1.911 0.604 1.00 89.38 91 ASN A O 1
ATOM 691 N N . GLU A 1 92 ? 13.251 2.623 1.958 1.00 83.94 92 GLU A N 1
ATOM 692 C CA . GLU A 1 92 ? 12.568 3.837 2.423 1.00 83.94 92 GLU A CA 1
ATOM 693 C C . GLU A 1 92 ? 12.166 4.768 1.273 1.00 83.94 92 GLU A C 1
ATOM 695 O O . GLU A 1 92 ? 11.052 5.277 1.265 1.00 83.94 92 GLU A O 1
ATOM 700 N N . GLU A 1 93 ? 13.030 4.926 0.271 1.00 85.19 93 GLU A N 1
ATOM 701 C CA . GLU A 1 93 ? 12.773 5.792 -0.881 1.00 85.19 93 GLU A CA 1
ATOM 702 C C . GLU A 1 93 ? 11.618 5.254 -1.738 1.00 85.19 93 GLU A C 1
ATOM 704 O O . GLU A 1 93 ? 10.663 5.972 -2.016 1.00 85.19 93 GLU A O 1
ATOM 709 N N . ASP A 1 94 ? 11.656 3.978 -2.122 1.00 87.56 94 ASP A N 1
ATOM 710 C CA . ASP A 1 94 ? 10.586 3.355 -2.906 1.00 87.56 94 ASP A CA 1
ATOM 711 C C . ASP A 1 94 ? 9.252 3.354 -2.151 1.00 87.56 94 ASP A C 1
ATOM 713 O O . ASP A 1 94 ? 8.204 3.520 -2.772 1.00 87.56 94 ASP A O 1
ATOM 717 N N . ALA A 1 95 ? 9.281 3.205 -0.825 1.00 86.81 95 ALA A N 1
ATOM 718 C CA . ALA A 1 95 ? 8.092 3.299 0.012 1.00 86.81 95 ALA A CA 1
ATOM 719 C C . ALA A 1 95 ? 7.535 4.729 0.089 1.00 86.81 95 ALA A C 1
ATOM 721 O O . ALA A 1 95 ? 6.322 4.907 0.001 1.00 86.81 95 ALA A O 1
ATOM 722 N N . GLU A 1 96 ? 8.394 5.743 0.233 1.00 82.69 96 GLU A N 1
ATOM 723 C CA . GLU A 1 96 ? 7.973 7.148 0.273 1.00 82.69 96 GLU A CA 1
ATOM 724 C C . GLU A 1 96 ? 7.237 7.542 -1.009 1.00 82.69 96 GLU A C 1
ATOM 726 O O . GLU A 1 96 ? 6.188 8.181 -0.941 1.00 82.69 96 GLU A O 1
ATOM 731 N N . TRP A 1 97 ? 7.763 7.130 -2.165 1.00 81.44 97 TRP A N 1
ATOM 732 C CA . TRP A 1 97 ? 7.125 7.378 -3.454 1.00 81.44 97 TRP A CA 1
ATOM 733 C C . TRP A 1 97 ? 5.853 6.550 -3.615 1.00 81.44 97 TRP A C 1
ATOM 735 O O . TRP A 1 97 ? 4.784 7.105 -3.808 1.00 81.44 97 TRP A O 1
ATOM 745 N N . LEU A 1 98 ? 5.921 5.229 -3.438 1.00 82.88 98 LEU A N 1
ATOM 746 C CA . LEU A 1 98 ? 4.769 4.355 -3.675 1.00 82.88 98 LEU A CA 1
ATOM 747 C C . LEU A 1 98 ? 3.546 4.688 -2.803 1.00 82.88 98 LEU A C 1
ATOM 749 O O . LEU A 1 98 ? 2.411 4.421 -3.201 1.00 82.88 98 LEU A O 1
ATOM 753 N N . PHE A 1 99 ? 3.769 5.228 -1.603 1.00 83.31 99 PHE A N 1
ATOM 754 C CA . PHE A 1 99 ? 2.713 5.531 -0.635 1.00 83.31 99 PHE A CA 1
ATOM 755 C C . PHE A 1 99 ? 2.406 7.023 -0.506 1.00 83.31 99 PHE A C 1
ATOM 757 O O . PHE A 1 99 ? 1.637 7.405 0.378 1.00 83.31 99 PHE A O 1
ATOM 764 N N . ALA A 1 100 ? 2.988 7.864 -1.359 1.00 75.81 100 ALA A N 1
ATOM 765 C CA . ALA A 1 100 ? 2.711 9.287 -1.364 1.00 75.81 100 ALA A CA 1
ATOM 766 C C . ALA A 1 100 ? 1.229 9.583 -1.639 1.00 75.81 100 ALA A C 1
ATOM 768 O O . ALA A 1 100 ? 0.573 8.950 -2.467 1.00 75.81 100 ALA A O 1
ATOM 769 N N . GLU A 1 101 ? 0.696 10.585 -0.944 1.00 66.56 101 GLU A N 1
ATOM 770 C CA . GLU A 1 101 ? -0.613 11.156 -1.252 1.00 66.56 101 GLU A CA 1
ATOM 771 C C . GLU A 1 101 ? -0.547 11.950 -2.566 1.00 66.56 101 GLU A C 1
ATOM 773 O O . GLU A 1 101 ? 0.384 12.733 -2.775 1.00 66.56 101 GLU A O 1
ATOM 778 N N . GLY A 1 102 ? -1.539 11.753 -3.440 1.00 62.69 102 GLY A N 1
ATOM 779 C CA . GLY A 1 102 ? -1.683 12.500 -4.694 1.00 62.69 102 GLY A CA 1
ATOM 780 C C . GLY A 1 102 ? -0.851 11.996 -5.878 1.00 62.69 102 GLY A C 1
ATOM 781 O O . GLY A 1 102 ? -0.813 12.680 -6.903 1.00 62.69 102 GLY A O 1
ATOM 782 N N . ASP A 1 103 ? -0.203 10.835 -5.760 1.00 67.50 103 ASP A N 1
ATOM 783 C CA . ASP A 1 103 ? 0.451 10.189 -6.900 1.00 67.50 103 ASP A CA 1
ATOM 784 C C . ASP A 1 103 ? -0.577 9.706 -7.934 1.00 67.50 103 ASP A C 1
ATOM 786 O O . ASP A 1 103 ? -1.761 9.530 -7.646 1.00 67.50 103 ASP A O 1
ATOM 790 N N . ASP A 1 104 ? -0.140 9.550 -9.183 1.00 74.62 104 ASP A N 1
ATOM 791 C CA . ASP A 1 104 ? -1.023 9.112 -10.259 1.00 74.62 104 ASP A CA 1
ATOM 792 C C . ASP A 1 104 ? -1.358 7.611 -10.082 1.00 74.62 104 ASP A C 1
ATOM 794 O O . ASP A 1 104 ? -0.434 6.796 -9.961 1.00 74.62 104 ASP A O 1
ATOM 798 N N . PRO A 1 105 ? -2.649 7.214 -10.086 1.00 74.75 105 PRO A N 1
ATOM 799 C CA . PRO A 1 105 ? -3.047 5.818 -9.912 1.00 74.75 105 PRO A CA 1
ATOM 800 C C . PRO A 1 105 ? -2.348 4.862 -10.885 1.00 74.75 105 PRO A C 1
ATOM 802 O O . PRO A 1 105 ? -1.950 3.768 -10.487 1.00 74.75 105 PRO A O 1
ATOM 805 N N . TYR A 1 106 ? -2.130 5.281 -12.138 1.00 79.75 106 TYR A N 1
ATOM 806 C CA . TYR A 1 106 ? -1.451 4.464 -13.143 1.00 79.75 106 TYR A CA 1
ATOM 807 C C . TYR A 1 106 ? 0.042 4.307 -12.847 1.00 79.75 106 TYR A C 1
ATOM 809 O O . TYR A 1 106 ? 0.641 3.293 -13.209 1.00 79.75 106 TYR A O 1
ATOM 817 N N . GLU A 1 107 ? 0.670 5.299 -12.216 1.00 82.06 107 GLU A N 1
ATOM 818 C CA . GLU A 1 107 ? 2.077 5.218 -11.815 1.00 82.06 107 GLU A CA 1
ATOM 819 C C . GLU A 1 107 ? 2.260 4.265 -10.636 1.00 82.06 107 GLU A C 1
ATOM 821 O O . GLU A 1 107 ? 3.180 3.443 -10.663 1.00 82.06 107 GLU A O 1
ATOM 826 N N . VAL A 1 108 ? 1.355 4.301 -9.654 1.00 82.81 108 VAL A N 1
ATOM 827 C CA . VAL A 1 108 ? 1.358 3.322 -8.561 1.00 82.81 108 VAL A CA 1
ATOM 828 C C . VAL A 1 108 ? 1.047 1.922 -9.070 1.00 82.81 108 VAL A C 1
ATOM 830 O O . VAL A 1 108 ? 1.777 0.992 -8.732 1.00 82.81 108 VAL A O 1
ATOM 833 N N . GLU A 1 109 ? 0.030 1.749 -9.914 1.00 86.44 109 GLU A N 1
ATOM 834 C CA . GLU A 1 109 ? -0.292 0.448 -10.506 1.00 86.44 109 GLU A CA 1
ATOM 835 C C . GLU A 1 109 ? 0.913 -0.121 -11.271 1.00 86.44 109 GLU A C 1
ATOM 837 O O . GLU A 1 109 ? 1.312 -1.265 -11.048 1.00 86.44 109 GLU A O 1
ATOM 842 N N . ALA A 1 110 ? 1.572 0.696 -12.099 1.00 88.56 110 ALA A N 1
ATOM 843 C CA . ALA A 1 110 ? 2.774 0.286 -12.819 1.00 88.56 110 ALA A CA 1
ATOM 844 C C . ALA A 1 110 ? 3.940 -0.064 -11.877 1.00 88.56 110 ALA A C 1
ATOM 846 O O . ALA A 1 110 ? 4.694 -1.000 -12.149 1.00 88.56 110 ALA A O 1
ATOM 847 N N . ALA A 1 111 ? 4.111 0.671 -10.778 1.00 89.69 111 ALA A N 1
ATOM 848 C CA . ALA A 1 111 ? 5.143 0.403 -9.783 1.00 89.69 111 ALA A CA 1
ATOM 849 C C . ALA A 1 111 ? 4.887 -0.912 -9.027 1.00 89.69 111 ALA A C 1
ATOM 851 O O . ALA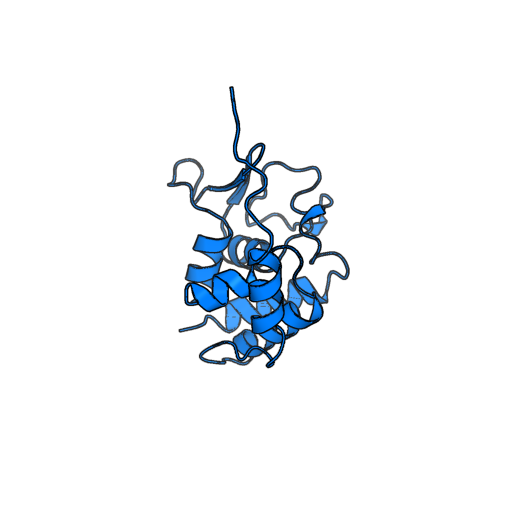 A 1 111 ? 5.789 -1.747 -8.932 1.00 89.6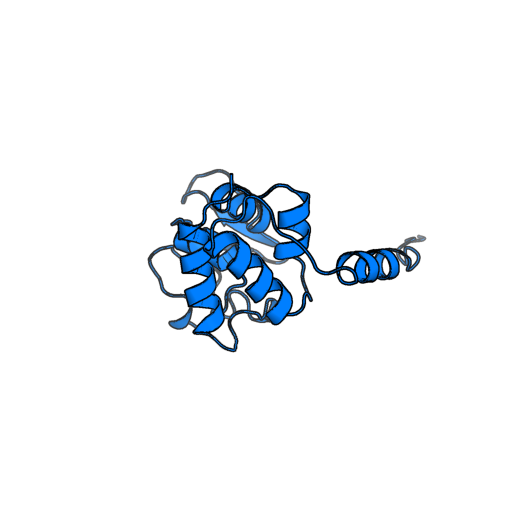9 111 ALA A O 1
ATOM 852 N N . VAL A 1 112 ? 3.655 -1.146 -8.558 1.00 89.25 112 VAL A N 1
ATOM 853 C CA . VAL A 1 112 ? 3.257 -2.424 -7.941 1.00 89.25 112 VAL A CA 1
ATOM 854 C C . VAL A 1 112 ? 3.376 -3.567 -8.955 1.00 89.25 112 VAL A C 1
ATOM 856 O O . VAL A 1 112 ? 3.846 -4.646 -8.597 1.00 89.25 112 VAL A O 1
ATOM 859 N N . GLY A 1 113 ? 3.047 -3.324 -10.226 1.00 91.69 113 GLY A N 1
ATOM 860 C CA . GLY A 1 113 ? 3.222 -4.272 -11.327 1.00 91.69 113 GLY A CA 1
ATOM 861 C C . GLY A 1 113 ? 4.663 -4.755 -11.485 1.00 91.69 113 GLY A C 1
ATOM 862 O O . GLY A 1 113 ? 4.899 -5.960 -11.547 1.00 91.69 113 GLY A O 1
ATOM 863 N N . GLN A 1 114 ? 5.646 -3.850 -11.440 1.00 93.12 114 GLN A N 1
ATOM 864 C CA . GLN A 1 114 ? 7.066 -4.232 -11.476 1.00 93.12 114 GLN A CA 1
ATOM 865 C C . GLN A 1 114 ? 7.431 -5.178 -10.324 1.00 93.12 114 GLN A C 1
ATOM 867 O O . GLN A 1 114 ? 8.092 -6.198 -10.530 1.00 93.12 114 GLN A O 1
ATOM 872 N N . LEU A 1 115 ? 6.972 -4.874 -9.107 1.00 94.12 115 LEU A N 1
ATOM 873 C CA . LEU A 1 115 ? 7.203 -5.731 -7.941 1.00 94.12 115 LEU A CA 1
ATOM 874 C C . LEU A 1 115 ? 6.520 -7.094 -8.105 1.00 94.12 115 LEU A C 1
ATOM 876 O O . LEU A 1 115 ? 7.126 -8.123 -7.811 1.00 94.12 115 LEU A O 1
ATOM 880 N N . ALA A 1 116 ? 5.285 -7.113 -8.613 1.00 94.00 116 ALA A N 1
ATOM 881 C CA . ALA A 1 116 ? 4.521 -8.327 -8.883 1.00 94.00 116 ALA A CA 1
ATOM 882 C C . ALA A 1 116 ? 5.179 -9.215 -9.954 1.00 94.00 116 ALA A C 1
ATOM 884 O O . ALA A 1 116 ? 5.039 -10.438 -9.915 1.00 94.00 116 ALA A O 1
ATOM 885 N N . GLU A 1 117 ? 5.935 -8.637 -10.885 1.00 95.31 117 GLU A N 1
ATOM 886 C CA . GLU A 1 117 ? 6.747 -9.363 -11.871 1.00 95.31 117 GLU A CA 1
ATOM 887 C C . GLU A 1 117 ? 8.086 -9.871 -11.304 1.00 95.31 117 GLU A C 1
ATOM 889 O O . GLU A 1 117 ? 8.800 -10.621 -11.970 1.00 95.31 117 GLU A O 1
ATOM 894 N N . GLY A 1 118 ? 8.409 -9.530 -10.052 1.00 92.56 118 GLY A N 1
ATOM 895 C CA . GLY A 1 118 ? 9.627 -9.964 -9.373 1.00 92.56 118 GLY A CA 1
ATOM 896 C C . GLY A 1 118 ? 10.815 -9.024 -9.555 1.00 92.56 118 GLY A C 1
ATOM 897 O O . GLY A 1 118 ? 11.954 -9.462 -9.383 1.00 92.56 118 GLY A O 1
ATOM 898 N N . ALA A 1 119 ? 10.576 -7.753 -9.895 1.00 90.31 119 ALA A N 1
ATOM 899 C CA . ALA A 1 119 ? 11.632 -6.751 -9.897 1.00 90.31 119 ALA A CA 1
ATOM 900 C C . ALA A 1 119 ? 12.286 -6.641 -8.508 1.00 90.31 119 ALA A C 1
ATOM 902 O O . ALA A 1 119 ? 11.630 -6.708 -7.467 1.00 90.31 119 ALA A O 1
ATOM 903 N N . ASP A 1 120 ? 13.602 -6.456 -8.494 1.00 88.25 120 ASP A N 1
ATOM 904 C CA . ASP A 1 120 ? 14.396 -6.278 -7.279 1.00 88.25 120 ASP A CA 1
ATOM 905 C C . ASP A 1 120 ? 14.287 -4.858 -6.697 1.00 88.25 120 ASP A C 1
ATOM 907 O O . ASP A 1 120 ? 14.603 -4.651 -5.522 1.00 88.25 120 ASP A O 1
ATOM 911 N N . ARG A 1 121 ? 13.822 -3.902 -7.510 1.00 86.88 121 ARG A N 1
ATOM 912 C CA . ARG A 1 121 ? 13.536 -2.500 -7.170 1.00 86.88 121 ARG A CA 1
ATOM 913 C C . ARG A 1 121 ? 12.537 -1.886 -8.154 1.00 86.88 121 ARG A C 1
ATOM 915 O O . ARG A 1 121 ? 12.385 -2.392 -9.266 1.00 86.88 121 ARG A O 1
ATOM 922 N N . ILE A 1 122 ? 11.932 -0.760 -7.783 1.00 87.56 122 ILE A N 1
ATOM 923 C CA . ILE A 1 122 ? 11.025 -0.018 -8.666 1.00 87.56 122 ILE A CA 1
ATOM 924 C C . ILE A 1 122 ? 11.834 0.912 -9.576 1.00 87.56 122 ILE A C 1
ATOM 926 O O . ILE A 1 122 ? 12.694 1.673 -9.130 1.00 87.56 122 ILE A O 1
ATOM 930 N N . ILE A 1 123 ? 11.550 0.868 -10.875 1.00 88.44 123 ILE A N 1
ATOM 931 C CA . ILE A 1 123 ? 12.071 1.816 -11.856 1.00 88.44 123 ILE A CA 1
ATOM 932 C C . ILE A 1 123 ? 10.992 2.862 -12.128 1.00 88.44 123 ILE A C 1
ATOM 934 O O . ILE A 1 123 ? 10.041 2.639 -12.881 1.00 88.44 123 ILE A O 1
ATOM 938 N N . TRP A 1 124 ? 11.150 4.019 -11.495 1.00 82.31 124 TRP A N 1
ATOM 939 C CA . TRP A 1 124 ? 10.294 5.183 -11.699 1.00 82.31 124 TRP A CA 1
ATOM 940 C C . TRP A 1 124 ? 10.646 5.867 -13.025 1.00 82.31 124 TRP A C 1
ATOM 942 O O . TRP A 1 124 ? 11.826 6.030 -13.340 1.00 82.31 124 TRP A O 1
ATOM 952 N N . LYS A 1 125 ? 9.647 6.278 -13.817 1.00 76.81 125 LYS A N 1
ATOM 953 C CA . LYS A 1 125 ? 9.901 7.017 -15.065 1.00 76.81 125 LYS A CA 1
ATOM 954 C C . LYS A 1 125 ? 10.530 8.380 -14.755 1.00 76.81 125 LYS A C 1
ATOM 956 O O . LYS A 1 125 ? 10.096 9.089 -13.844 1.00 76.81 125 LYS A O 1
ATOM 961 N N . ASP A 1 126 ? 11.530 8.762 -15.548 1.00 54.53 126 ASP A N 1
ATOM 962 C CA . ASP A 1 126 ? 12.154 10.084 -15.471 1.00 54.53 126 ASP A CA 1
ATOM 963 C C . ASP A 1 126 ? 11.083 11.174 -15.670 1.00 54.53 126 ASP A C 1
ATOM 965 O O . ASP A 1 126 ? 10.457 11.260 -16.727 1.00 54.53 126 ASP A O 1
ATOM 969 N N . GLY A 1 127 ? 10.840 11.982 -14.632 1.00 51.78 127 GLY A N 1
ATOM 970 C CA . GLY A 1 127 ? 9.789 13.010 -14.605 1.00 51.78 127 GLY A CA 1
ATOM 971 C C . GLY A 1 127 ? 8.848 12.946 -13.395 1.00 51.78 127 GLY A C 1
ATOM 972 O O . GLY A 1 127 ? 8.334 13.988 -12.984 1.00 51.78 127 GLY A O 1
ATOM 973 N N . CYS A 1 128 ? 8.659 11.770 -12.786 1.00 51.62 128 CYS A N 1
ATOM 974 C CA . CYS A 1 128 ? 7.907 11.637 -11.525 1.00 51.62 128 CYS A CA 1
ATOM 975 C C . CYS A 1 128 ? 8.733 12.192 -10.359 1.00 51.62 128 CYS A C 1
ATOM 977 O O . CYS A 1 128 ? 8.264 13.023 -9.584 1.00 51.62 128 CYS A O 1
ATOM 979 N N . ARG A 1 129 ? 10.027 11.837 -10.331 1.00 52.28 129 ARG A N 1
ATOM 980 C CA . ARG A 1 129 ? 10.978 12.253 -9.287 1.00 52.28 129 ARG A CA 1
ATOM 981 C C . ARG A 1 129 ? 11.202 13.767 -9.207 1.00 52.28 129 ARG A C 1
ATOM 983 O O . ARG A 1 129 ? 11.450 14.297 -8.129 1.00 52.28 129 ARG A O 1
ATOM 990 N N . SER A 1 130 ? 11.099 14.476 -10.329 1.00 43.44 130 SER A N 1
ATOM 991 C CA . SER A 1 130 ? 11.342 15.921 -10.414 1.00 43.44 130 SER A CA 1
ATOM 992 C C . SER A 1 130 ? 10.138 16.778 -10.011 1.00 43.44 130 SER A C 1
ATOM 994 O O . SER A 1 130 ? 10.341 17.865 -9.481 1.00 43.44 130 SER A O 1
ATOM 996 N N . ARG A 1 131 ? 8.895 16.295 -10.168 1.00 44.94 131 ARG A N 1
ATOM 997 C CA . ARG A 1 131 ? 7.688 17.073 -9.819 1.00 44.94 131 ARG A CA 1
ATOM 998 C C . ARG A 1 131 ? 7.552 17.355 -8.314 1.00 44.94 131 ARG A C 1
ATOM 1000 O O . ARG A 1 131 ? 6.960 18.359 -7.933 1.00 44.94 131 ARG A O 1
ATOM 1007 N N . ARG A 1 132 ? 8.138 16.513 -7.456 1.00 47.78 132 ARG A N 1
ATOM 1008 C CA . ARG A 1 132 ? 8.103 16.671 -5.988 1.00 47.78 132 ARG A CA 1
ATOM 1009 C C . ARG A 1 132 ? 9.195 17.605 -5.448 1.00 47.78 132 ARG A C 1
ATOM 1011 O O . ARG A 1 132 ? 8.982 18.259 -4.431 1.00 47.78 132 ARG A O 1
ATOM 1018 N N . ALA A 1 133 ? 10.324 17.744 -6.152 1.00 46.53 133 ALA A N 1
ATOM 1019 C CA . ALA A 1 133 ? 11.338 18.750 -5.817 1.00 46.53 133 ALA A CA 1
ATOM 1020 C C . ALA A 1 133 ? 10.794 20.184 -5.978 1.00 46.53 133 ALA A C 1
ATOM 1022 O O . ALA A 1 133 ? 11.146 21.065 -5.197 1.00 46.53 133 ALA A O 1
ATOM 1023 N N . ASP A 1 134 ? 9.881 20.391 -6.932 1.00 44.34 134 ASP A N 1
ATOM 1024 C CA . ASP A 1 134 ? 9.254 21.691 -7.186 1.00 44.34 134 ASP A CA 1
ATOM 1025 C C . ASP A 1 134 ? 8.142 22.035 -6.173 1.00 44.34 134 ASP A C 1
ATOM 1027 O O . ASP A 1 134 ? 7.922 23.209 -5.875 1.00 44.34 134 ASP A O 1
ATOM 1031 N N . LEU A 1 135 ? 7.472 21.034 -5.584 1.00 46.34 135 LEU A N 1
ATOM 1032 C CA . LEU A 1 135 ? 6.440 21.242 -4.553 1.00 46.34 135 LEU A CA 1
ATOM 1033 C C . LEU A 1 135 ? 7.029 21.532 -3.162 1.00 46.34 135 LEU A C 1
ATOM 1035 O O . LEU A 1 135 ? 6.447 22.308 -2.408 1.00 46.34 135 LEU A O 1
ATOM 1039 N N . ASN A 1 136 ? 8.221 21.008 -2.858 1.00 45.47 136 ASN A N 1
ATOM 1040 C CA . ASN A 1 136 ? 8.993 21.363 -1.656 1.00 45.47 136 ASN A CA 1
ATOM 1041 C C . ASN A 1 136 ? 9.763 22.697 -1.798 1.00 45.47 136 ASN A C 1
ATOM 1043 O O . ASN A 1 136 ? 10.475 23.104 -0.882 1.00 45.47 136 ASN A O 1
ATOM 1047 N N . GLY A 1 137 ? 9.636 23.380 -2.943 1.00 37.12 137 GLY A N 1
ATOM 1048 C CA . GLY A 1 137 ? 10.205 24.706 -3.205 1.00 37.12 137 GLY A CA 1
ATOM 1049 C C . GLY A 1 137 ? 9.276 25.878 -2.868 1.00 37.12 137 GLY A C 1
ATOM 1050 O O . GLY A 1 137 ? 9.651 27.033 -3.089 1.00 37.12 137 GLY A O 1
ATOM 1051 N N . LEU A 1 138 ? 8.071 25.622 -2.348 1.00 39.12 138 LEU A N 1
ATOM 1052 C CA . LEU A 1 138 ? 7.211 26.678 -1.816 1.00 39.12 138 LEU A CA 1
ATOM 1053 C C . LEU A 1 138 ? 7.709 27.077 -0.415 1.00 39.12 138 LEU A C 1
ATOM 1055 O O . LEU A 1 138 ? 7.917 26.203 0.422 1.00 39.12 138 LEU A O 1
ATOM 1059 N N . PRO A 1 139 ? 7.935 28.375 -0.141 1.00 36.00 139 PRO A N 1
ATOM 1060 C CA . PRO A 1 139 ? 8.458 28.814 1.147 1.00 36.00 139 PRO A CA 1
ATOM 1061 C C . PRO A 1 139 ? 7.502 28.446 2.287 1.00 36.00 139 PRO A C 1
ATOM 1063 O O . PRO A 1 139 ? 6.293 28.643 2.159 1.00 36.00 139 PRO A O 1
ATOM 1066 N N . ASP A 1 140 ? 8.074 27.979 3.402 1.00 41.12 140 ASP A N 1
ATOM 1067 C CA . ASP A 1 140 ? 7.426 27.758 4.700 1.00 41.12 140 ASP A CA 1
ATOM 1068 C C . ASP A 1 140 ? 6.514 28.936 5.078 1.00 41.12 140 ASP A C 1
ATOM 1070 O O . ASP A 1 140 ? 6.928 29.918 5.700 1.00 41.12 140 ASP A O 1
ATOM 1074 N N . ALA A 1 141 ? 5.231 28.839 4.745 1.00 40.41 141 ALA A N 1
ATOM 1075 C CA . ALA A 1 141 ? 4.213 29.767 5.216 1.00 40.41 141 ALA A CA 1
ATOM 1076 C C . ALA A 1 141 ? 3.712 29.354 6.608 1.00 40.41 141 ALA A C 1
ATOM 1078 O O . ALA A 1 141 ? 2.513 29.273 6.835 1.00 40.41 141 ALA A O 1
ATOM 1079 N N . LEU A 1 142 ? 4.625 29.092 7.547 1.00 38.06 142 LEU A N 1
ATOM 1080 C CA . LEU A 1 142 ? 4.320 28.923 8.971 1.00 38.06 142 LEU A CA 1
ATOM 1081 C C . LEU A 1 142 ? 5.465 29.474 9.836 1.00 38.06 142 LEU A C 1
ATOM 1083 O O . LEU A 1 142 ? 6.023 28.805 10.698 1.00 38.06 142 LEU A O 1
ATOM 1087 N N . THR A 1 143 ? 5.785 30.758 9.653 1.00 33.31 143 THR A N 1
ATOM 1088 C CA . THR A 1 143 ? 6.314 31.551 10.771 1.00 33.31 143 THR A CA 1
ATOM 1089 C C . THR A 1 143 ? 5.125 32.132 11.525 1.00 33.31 143 THR A C 1
ATOM 1091 O O . THR A 1 143 ? 4.568 33.164 11.158 1.00 33.31 143 THR A O 1
ATOM 1094 N N . VAL A 1 144 ? 4.717 31.425 12.576 1.00 35.56 144 VAL A N 1
ATOM 1095 C CA . VAL A 1 144 ? 3.871 31.960 13.643 1.00 35.56 144 VAL A CA 1
ATOM 1096 C C . VAL A 1 144 ? 4.643 33.104 14.303 1.00 35.56 144 VAL A C 1
ATOM 1098 O O . VAL A 1 144 ? 5.691 32.875 14.904 1.00 35.56 144 VAL A O 1
ATOM 1101 N N . ALA A 1 145 ? 4.138 34.330 14.191 1.00 32.53 145 ALA A N 1
ATOM 1102 C CA . ALA A 1 145 ? 4.544 35.438 15.044 1.00 32.53 145 ALA A CA 1
ATOM 1103 C C . ALA A 1 145 ? 3.409 35.720 16.035 1.00 32.53 145 ALA A C 1
ATOM 1105 O O . ALA A 1 145 ? 2.261 35.916 15.631 1.00 32.53 145 ALA A O 1
ATOM 1106 N N . PHE A 1 146 ? 3.767 35.660 17.318 1.00 38.31 146 PHE A N 1
ATOM 1107 C CA . PHE A 1 146 ? 3.001 36.167 18.455 1.00 38.31 146 PHE A CA 1
ATOM 1108 C C . PHE A 1 146 ? 2.764 37.677 18.350 1.00 38.31 146 PHE A C 1
ATOM 1110 O O . PHE A 1 146 ? 3.644 38.371 17.786 1.00 38.31 146 PHE A O 1
#

Foldseek 3Di:
DFDLVLLLQLLVLLVVDPCLQDPVQAQPQHFKDFLVDDLVVGSHRHASLRSSQSPVGWMWGDDVPATWTANDPPHDIDHSLVVSCVSRVHDPVQSCLLPDPPDDSVQNSVQSVCSNVPHPHGDHPPPSVVVVVVVVPDDPPDPDDD

Sequence (146 aa):
MPNADLARRVLDQITDEDAAYDQEHWMQGVTVLEPHRAPASCGTTLCAAGWAVHLSGYTIKKEPGVCTIEYTADGPRDFVAHVAALELGLNEEDAEWLFAEGDDPYEVEAAVGQLAEGADRIIWKDGCRSRRADLNGLPDALTVAF

pLDDT: mean 72.39, std 17.73, range [32.53, 96.25]

Radius of gyration: 16.02 Å; chains: 1; bounding box: 33×49×38 Å

Secondary structure (DSSP, 8-state):
---HHHHHHHHHHHHH-TTTT-GGGBTTT-SEE-TTS-GGGTT-B--HHHHHHHHTTPEEEEETTEEEEESSTTSPEEEHHHHHHHHHT--HHHHHHHT-TT--HHHHHHHHHHHHTT-SS----TTHHHHHHHHTTS--------